Protein AF-A0A3C1DH46-F1 (afdb_monomer_lite)

Secondary structure (DSSP, 8-state):
------------------S-HHHHHHHHHHHHHHHHHHHHHHHHT--S-HHHHHHHHHHHHHHHHHHHHHHHHHHTT--HHHHHHHHHHHHHHHHHHHHHHHHHHHHHTT-HHHHHHHHHHHHHHHHHHHHHHHHHHHHHS--

Radius of gyration: 18.35 Å; chains: 1; bounding box: 59×20×53 Å

Sequence (143 aa):
MRASVGLVGAGVVALAISACGGVDQANAYTDSLNAIQMKINTVVSATSSPEAYETALSQNLPAIQTDLQQLQAAQGNLSGDSQTIAQKCTTDVQQIITGLQSLQTAVKAKNEAGVEAARTTTNTEIDSLKSCIDEWNANNGKG

Foldseek 3Di:
DDDDDDDDDDDPPPPPPDPPQALVLLVQLLVLLVLLLVLLCQLLVQPPDLVSNLVSLVVRLVVSVVSLVSNVVSLPPYDDPLNVLSVQLSVLSVQLSVLSVQLNVCSVVVPPVSNVVSSVSNVVSSVSNVVSSVVSCVVNNDD

pLDDT: mean 78.94, std 17.8, range [31.16, 94.81]

Structure (mmCIF, N/CA/C/O backbone):
data_AF-A0A3C1DH46-F1
#
_entry.id   AF-A0A3C1DH46-F1
#
loop_
_atom_site.group_PDB
_atom_site.id
_atom_site.type_symbol
_atom_site.label_atom_id
_atom_site.label_alt_id
_atom_site.label_comp_id
_atom_site.label_asym_id
_atom_site.label_entity_id
_atom_sit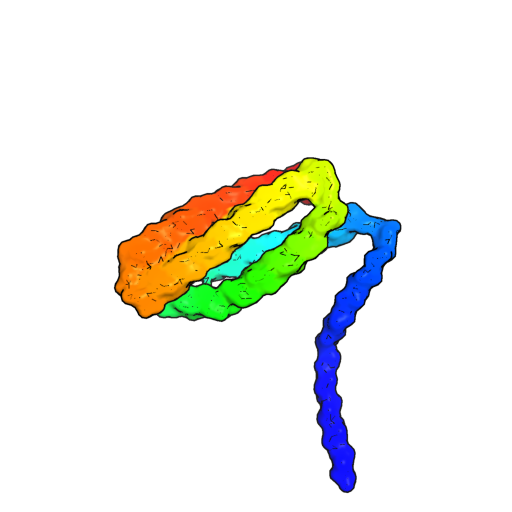e.label_seq_id
_atom_site.pdbx_PDB_ins_code
_atom_site.Cartn_x
_atom_site.Cartn_y
_atom_site.Cartn_z
_atom_site.occupancy
_atom_site.B_iso_or_equiv
_atom_site.auth_seq_id
_atom_site.auth_comp_id
_atom_site.auth_asym_id
_atom_site.auth_atom_id
_atom_site.pdbx_PDB_model_num
ATOM 1 N N . MET A 1 1 ? 39.532 -7.348 33.986 1.00 35.84 1 MET A N 1
ATOM 2 C CA . MET A 1 1 ? 39.213 -7.961 32.679 1.00 35.84 1 MET A CA 1
ATOM 3 C C . MET A 1 1 ? 37.897 -7.361 32.206 1.00 35.84 1 MET A C 1
ATOM 5 O O . MET A 1 1 ? 36.911 -7.490 32.916 1.00 35.84 1 MET A O 1
ATOM 9 N N . ARG A 1 2 ? 37.901 -6.594 31.109 1.00 35.53 2 ARG A N 1
ATOM 10 C CA . ARG A 1 2 ? 36.701 -5.973 30.522 1.00 35.53 2 ARG A CA 1
ATOM 11 C C . ARG A 1 2 ? 36.311 -6.808 29.303 1.00 35.53 2 ARG A C 1
ATOM 13 O O . ARG A 1 2 ? 37.129 -6.943 28.401 1.00 35.53 2 ARG A O 1
ATOM 20 N N . ALA A 1 3 ? 35.117 -7.394 29.320 1.00 38.44 3 ALA A N 1
ATOM 21 C CA . ALA A 1 3 ? 34.557 -8.118 28.186 1.00 38.44 3 ALA A CA 1
ATOM 22 C C . ALA A 1 3 ? 33.749 -7.135 27.333 1.00 38.44 3 ALA A C 1
ATOM 24 O O . ALA A 1 3 ? 32.728 -6.606 27.770 1.00 38.44 3 ALA A O 1
ATOM 25 N N . SER A 1 4 ? 34.259 -6.854 26.140 1.00 40.78 4 SER A N 1
ATOM 26 C CA . SER A 1 4 ? 33.589 -6.081 25.102 1.00 40.78 4 SER A CA 1
ATOM 27 C C . SER A 1 4 ? 32.471 -6.938 24.511 1.00 40.78 4 SER A C 1
ATOM 29 O O . SER A 1 4 ? 32.740 -7.977 23.911 1.00 40.78 4 SER A O 1
ATOM 31 N N . VAL A 1 5 ? 31.221 -6.516 24.687 1.00 45.91 5 VAL A N 1
ATOM 32 C CA . VAL A 1 5 ? 30.074 -7.095 23.983 1.00 45.91 5 VAL A CA 1
ATOM 33 C C . VAL A 1 5 ? 30.133 -6.601 22.542 1.00 45.91 5 VAL A C 1
ATOM 35 O O . VAL A 1 5 ? 29.939 -5.417 22.274 1.00 45.91 5 VAL A O 1
ATOM 38 N N . GLY A 1 6 ? 30.457 -7.511 21.625 1.00 39.69 6 GLY A N 1
ATOM 39 C CA . GLY A 1 6 ? 30.269 -7.306 20.198 1.00 39.69 6 GLY A CA 1
ATOM 40 C C . GLY A 1 6 ? 28.777 -7.232 19.903 1.00 39.69 6 GLY A C 1
ATOM 41 O O . GLY A 1 6 ? 28.046 -8.181 20.178 1.00 39.69 6 GLY A O 1
ATOM 42 N N . LEU A 1 7 ? 28.331 -6.100 19.366 1.00 42.12 7 LEU A N 1
ATOM 43 C CA . LEU A 1 7 ? 26.989 -5.957 18.825 1.00 42.12 7 LEU A CA 1
ATOM 44 C C . LEU A 1 7 ? 27.078 -6.027 17.304 1.00 42.12 7 LEU A C 1
ATOM 46 O O . LEU A 1 7 ? 27.698 -5.206 16.633 1.00 42.12 7 LEU A O 1
ATOM 50 N N . VAL A 1 8 ? 26.509 -7.135 16.852 1.00 45.69 8 VAL A N 1
ATOM 51 C CA . VAL A 1 8 ? 26.263 -7.623 15.506 1.00 45.69 8 VAL A CA 1
ATOM 52 C C . VAL A 1 8 ? 25.887 -6.490 14.554 1.00 45.69 8 VAL A C 1
ATOM 54 O O . VAL A 1 8 ? 24.981 -5.703 14.822 1.00 45.69 8 VAL A O 1
ATOM 57 N N . GLY A 1 9 ? 26.597 -6.439 13.430 1.00 39.44 9 GLY A N 1
ATOM 58 C CA . GLY A 1 9 ? 26.268 -5.570 12.317 1.00 39.44 9 GLY A CA 1
ATOM 59 C C . GLY A 1 9 ? 24.933 -5.947 11.680 1.00 39.44 9 GLY A C 1
ATOM 60 O O . GLY A 1 9 ? 24.660 -7.114 11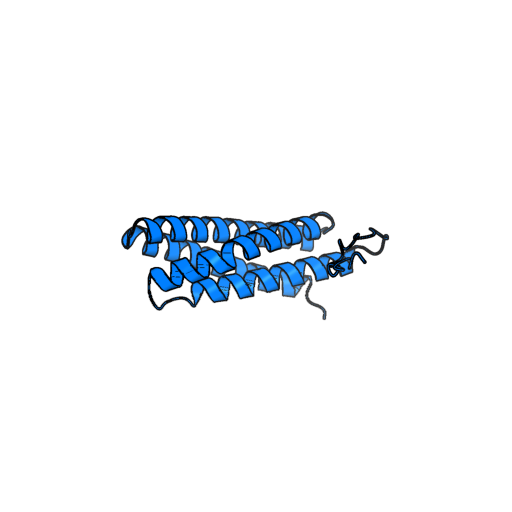.415 1.00 39.44 9 GLY A O 1
ATOM 61 N N . ALA A 1 10 ? 24.146 -4.929 11.364 1.00 40.94 10 ALA A N 1
ATOM 62 C CA . ALA A 1 10 ? 23.234 -4.948 10.235 1.00 40.94 10 ALA A CA 1
ATOM 63 C C . ALA A 1 10 ? 23.681 -3.787 9.348 1.00 40.94 10 ALA A C 1
ATOM 65 O O . ALA A 1 10 ? 23.632 -2.625 9.751 1.00 40.94 10 ALA A O 1
ATOM 66 N N . GLY A 1 11 ? 24.277 -4.143 8.213 1.00 31.16 11 GLY A N 1
ATOM 67 C CA . GLY A 1 11 ? 24.951 -3.220 7.318 1.00 31.16 11 GLY A CA 1
ATOM 68 C C . GLY A 1 11 ? 24.021 -2.117 6.836 1.00 31.16 11 GLY A C 1
ATOM 69 O O . GLY A 1 11 ? 22.927 -2.371 6.341 1.00 31.16 11 GLY A O 1
ATOM 70 N N . VAL A 1 12 ? 24.509 -0.885 6.925 1.00 43.59 12 VAL A N 1
ATOM 71 C CA . VAL A 1 12 ? 24.067 0.183 6.037 1.00 43.59 12 VAL A CA 1
ATOM 72 C C . VAL A 1 12 ? 24.505 -0.259 4.643 1.00 43.59 12 VAL A C 1
ATOM 74 O O . VAL A 1 12 ? 25.697 -0.233 4.334 1.00 43.59 12 VAL A O 1
ATOM 77 N N . VAL A 1 13 ? 23.577 -0.764 3.829 1.00 40.53 13 VAL A N 1
ATOM 78 C CA . VAL A 1 13 ? 23.869 -1.050 2.424 1.00 40.53 13 VAL A CA 1
ATOM 79 C C . VAL A 1 13 ? 24.101 0.298 1.753 1.00 40.53 13 VAL A C 1
ATOM 81 O O . VAL A 1 13 ? 23.170 1.041 1.456 1.00 40.53 13 VAL A O 1
ATOM 84 N N . ALA A 1 14 ? 25.375 0.634 1.569 1.00 38.47 14 ALA A N 1
ATOM 85 C CA . ALA A 1 14 ? 25.789 1.684 0.663 1.00 38.47 14 ALA A CA 1
ATOM 86 C C . ALA A 1 14 ? 25.387 1.245 -0.750 1.00 38.47 14 ALA A C 1
ATOM 88 O O . ALA A 1 14 ? 26.040 0.392 -1.350 1.00 38.47 14 ALA A O 1
ATOM 89 N N . LEU A 1 15 ? 24.291 1.796 -1.273 1.00 39.84 15 LEU A N 1
ATOM 90 C CA . LEU A 1 15 ? 23.944 1.666 -2.684 1.00 39.84 15 LEU A CA 1
ATOM 91 C C . LEU A 1 15 ? 24.944 2.506 -3.482 1.00 39.84 15 LEU A C 1
ATOM 93 O O . LEU A 1 15 ? 24.757 3.699 -3.711 1.00 39.84 15 LEU A O 1
ATOM 97 N N . ALA A 1 16 ? 26.056 1.871 -3.847 1.00 38.44 16 ALA A N 1
ATOM 98 C CA . ALA A 1 16 ? 26.962 2.366 -4.863 1.00 38.44 16 ALA A CA 1
ATOM 99 C C . ALA A 1 16 ? 26.176 2.468 -6.177 1.00 38.44 16 ALA A C 1
ATOM 101 O O . ALA A 1 16 ? 25.802 1.461 -6.775 1.00 38.44 16 ALA A O 1
ATOM 102 N N . ILE A 1 17 ? 25.898 3.699 -6.604 1.00 51.16 17 ILE A N 1
ATOM 103 C CA . ILE A 1 17 ? 25.252 4.006 -7.880 1.00 51.16 17 ILE A CA 1
ATOM 104 C C . ILE A 1 17 ? 26.307 3.806 -8.975 1.00 51.16 17 ILE A C 1
ATOM 106 O O . ILE A 1 17 ? 26.925 4.754 -9.455 1.00 51.16 17 ILE A O 1
ATOM 110 N N . SER A 1 18 ? 26.585 2.552 -9.328 1.00 41.00 18 SER A N 1
ATOM 111 C CA . SER A 1 18 ? 27.316 2.225 -10.548 1.00 41.00 18 SER A CA 1
ATOM 112 C C . SER A 1 18 ? 26.328 2.162 -11.706 1.00 41.00 18 SER A C 1
ATOM 114 O O . SER A 1 18 ? 25.333 1.445 -11.653 1.00 41.00 18 SER A O 1
ATOM 116 N N . ALA A 1 19 ? 26.617 2.951 -12.736 1.00 43.19 19 ALA A N 1
ATOM 117 C CA . ALA A 1 19 ? 25.859 3.131 -13.964 1.00 43.19 19 ALA A CA 1
ATOM 118 C C . ALA A 1 19 ? 25.593 1.815 -14.732 1.00 43.19 19 ALA A C 1
ATOM 120 O O . ALA A 1 19 ? 26.273 1.496 -15.702 1.00 43.19 19 ALA A O 1
ATOM 121 N N . CYS A 1 20 ? 24.575 1.076 -14.291 1.00 45.09 20 CYS A N 1
ATOM 122 C CA . CYS A 1 20 ? 23.881 -0.024 -14.974 1.00 45.09 20 CYS A CA 1
ATOM 123 C C . CYS A 1 20 ? 22.392 -0.015 -14.537 1.00 45.09 20 CYS A C 1
ATOM 125 O O . CYS A 1 20 ? 21.819 -1.029 -14.180 1.00 45.09 20 CYS A O 1
ATOM 127 N N . GLY A 1 21 ? 21.768 1.166 -14.434 1.00 50.78 21 GLY A N 1
ATOM 128 C CA . GLY A 1 21 ? 20.707 1.388 -13.433 1.00 50.78 21 GLY A CA 1
ATOM 129 C C . GLY A 1 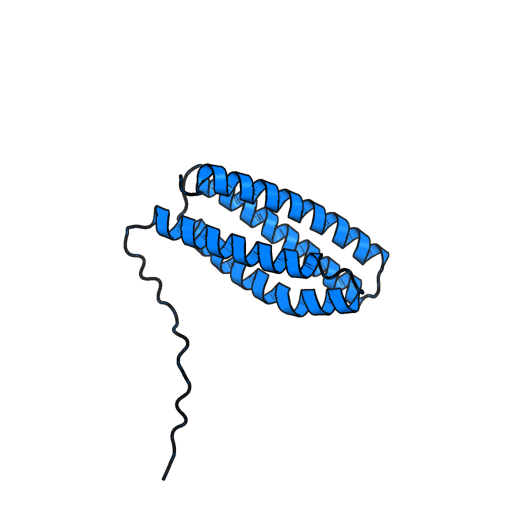21 ? 19.262 0.996 -13.773 1.00 50.78 21 GLY A C 1
ATOM 130 O O . GLY A 1 21 ? 18.451 0.926 -12.860 1.00 50.78 21 GLY A O 1
ATOM 131 N N . GLY A 1 22 ? 18.895 0.742 -15.034 1.00 55.56 22 GLY A N 1
ATOM 132 C CA . GLY A 1 22 ? 17.472 0.602 -15.403 1.00 55.56 22 GLY A CA 1
ATOM 133 C C . GLY A 1 22 ? 16.791 -0.659 -14.852 1.00 55.56 22 GLY A C 1
ATOM 134 O O . GLY A 1 22 ? 15.715 -0.589 -14.261 1.00 55.56 22 GLY A O 1
ATOM 135 N N . VAL A 1 23 ? 17.435 -1.818 -15.013 1.00 61.28 23 VAL A N 1
ATOM 136 C CA . VAL A 1 23 ? 16.861 -3.121 -14.629 1.00 61.28 23 VAL A CA 1
ATOM 137 C C . VAL A 1 23 ? 16.956 -3.350 -13.118 1.00 61.28 23 VAL A C 1
ATOM 139 O O . VAL A 1 23 ? 16.010 -3.853 -12.515 1.00 61.28 23 VAL A O 1
ATOM 142 N N . ASP A 1 24 ? 18.054 -2.929 -12.484 1.00 73.19 24 ASP A N 1
ATOM 143 C CA . ASP A 1 24 ? 18.225 -3.044 -11.031 1.00 73.19 24 ASP A CA 1
ATOM 144 C C . ASP A 1 24 ? 17.249 -2.143 -10.259 1.00 73.19 24 ASP A C 1
ATOM 146 O O . ASP A 1 24 ? 16.742 -2.550 -9.213 1.00 73.19 24 ASP A O 1
ATOM 150 N N . GLN A 1 25 ? 16.908 -0.956 -10.785 1.00 76.81 25 GLN A N 1
ATOM 151 C CA . GLN A 1 25 ? 15.868 -0.121 -10.176 1.00 76.81 25 GLN A CA 1
ATOM 152 C C . GLN A 1 25 ? 14.457 -0.670 -10.380 1.00 76.81 25 GLN A C 1
ATOM 154 O O . GLN A 1 25 ? 13.679 -0.649 -9.431 1.00 76.81 25 GLN A O 1
ATOM 159 N N . ALA A 1 26 ? 14.117 -1.182 -11.567 1.00 82.50 26 ALA A N 1
ATOM 160 C CA . ALA A 1 26 ? 12.807 -1.799 -11.788 1.00 82.50 26 ALA A CA 1
ATOM 161 C C . ALA A 1 26 ? 12.601 -3.030 -10.884 1.00 82.50 26 ALA A C 1
ATOM 163 O O . ALA A 1 26 ? 11.518 -3.216 -10.327 1.00 82.50 26 ALA A O 1
ATOM 164 N N . ASN A 1 27 ? 13.653 -3.826 -10.660 1.00 84.31 27 ASN A N 1
ATOM 165 C CA . ASN A 1 27 ? 13.619 -4.934 -9.703 1.00 84.31 27 ASN A CA 1
ATOM 166 C C . ASN A 1 27 ? 13.427 -4.429 -8.265 1.00 84.31 27 ASN A C 1
ATOM 168 O O . ASN A 1 27 ? 12.519 -4.893 -7.585 1.00 84.31 27 ASN A O 1
ATOM 172 N N . ALA A 1 28 ? 14.202 -3.429 -7.828 1.00 85.81 28 ALA A N 1
ATOM 173 C CA . ALA A 1 28 ? 14.050 -2.845 -6.493 1.00 85.81 28 ALA A CA 1
ATOM 174 C C . ALA A 1 28 ? 12.645 -2.256 -6.269 1.00 85.81 28 ALA A C 1
ATOM 176 O O . ALA A 1 28 ? 12.052 -2.444 -5.209 1.00 85.81 28 ALA A O 1
ATOM 177 N N . TYR A 1 29 ? 12.088 -1.589 -7.285 1.00 88.56 29 TYR A N 1
ATOM 178 C CA . TYR A 1 29 ? 10.724 -1.067 -7.252 1.00 88.56 29 TYR A CA 1
ATOM 179 C C . TYR A 1 29 ? 9.697 -2.200 -7.112 1.00 88.56 29 TYR A C 1
ATOM 181 O O . TYR A 1 29 ? 8.805 -2.125 -6.268 1.00 88.56 29 TYR A O 1
ATOM 189 N N . THR A 1 30 ? 9.857 -3.276 -7.889 1.00 89.56 30 THR A N 1
ATOM 190 C CA . THR A 1 30 ? 8.996 -4.469 -7.834 1.00 89.56 30 THR A CA 1
ATOM 191 C C . THR A 1 30 ? 9.048 -5.143 -6.461 1.00 89.56 30 THR A C 1
ATOM 193 O O . THR A 1 30 ? 8.007 -5.494 -5.907 1.00 89.56 30 THR A O 1
ATOM 196 N N . ASP A 1 31 ? 10.238 -5.283 -5.877 1.00 88.38 31 ASP A N 1
ATOM 197 C CA . ASP A 1 31 ? 10.425 -5.898 -4.561 1.00 88.38 31 ASP A CA 1
ATOM 198 C C . ASP A 1 31 ? 9.735 -5.087 -3.457 1.00 88.38 31 ASP A C 1
ATOM 200 O O . ASP A 1 31 ? 8.994 -5.650 -2.644 1.00 88.38 31 ASP A O 1
ATOM 204 N N . SER A 1 32 ? 9.910 -3.760 -3.452 1.00 88.25 32 SER A N 1
ATOM 205 C CA . SER A 1 32 ? 9.217 -2.881 -2.504 1.00 88.25 32 SER A CA 1
ATOM 206 C C . SER A 1 32 ? 7.697 -2.922 -2.697 1.00 88.25 32 SER A C 1
ATOM 208 O O . SER A 1 32 ? 6.959 -2.984 -1.714 1.00 88.25 32 SER A O 1
ATOM 210 N N . LEU A 1 33 ? 7.215 -2.943 -3.943 1.00 89.00 33 LEU A N 1
ATOM 211 C CA . LEU A 1 33 ? 5.785 -2.993 -4.261 1.00 89.00 33 LEU A CA 1
ATOM 212 C C . LEU A 1 33 ? 5.141 -4.300 -3.771 1.00 89.00 33 LEU A C 1
ATOM 214 O O . LEU A 1 33 ? 4.088 -4.274 -3.131 1.00 89.00 33 LEU A O 1
ATOM 218 N N . ASN A 1 34 ? 5.815 -5.434 -3.977 1.00 89.31 34 ASN A N 1
ATOM 219 C CA . ASN A 1 34 ? 5.383 -6.739 -3.478 1.00 89.31 34 ASN A CA 1
ATOM 220 C C . ASN A 1 34 ? 5.375 -6.796 -1.943 1.00 89.31 34 ASN A C 1
ATOM 222 O O . ASN A 1 34 ? 4.430 -7.318 -1.343 1.00 89.31 34 ASN A O 1
ATOM 226 N N . ALA A 1 35 ? 6.400 -6.238 -1.289 1.00 90.00 35 ALA A N 1
ATOM 227 C CA . ALA A 1 35 ? 6.464 -6.164 0.169 1.00 90.00 35 ALA A CA 1
ATOM 228 C C . ALA A 1 35 ? 5.298 -5.345 0.751 1.00 90.00 35 ALA A C 1
ATOM 230 O O . ALA A 1 35 ? 4.634 -5.798 1.692 1.00 90.00 35 ALA A O 1
ATOM 231 N N . ILE A 1 36 ? 4.997 -4.194 0.140 1.00 90.06 36 ILE A N 1
ATOM 232 C CA . ILE A 1 36 ? 3.849 -3.350 0.491 1.00 90.06 36 ILE A CA 1
ATOM 233 C C . ILE A 1 36 ? 2.548 -4.127 0.318 1.00 90.06 36 ILE A C 1
ATOM 235 O O . ILE A 1 36 ? 1.731 -4.164 1.241 1.00 90.06 36 ILE A O 1
ATOM 239 N N . GLN A 1 37 ? 2.360 -4.795 -0.821 1.00 90.50 37 GLN A N 1
ATOM 240 C CA . GLN A 1 37 ? 1.125 -5.522 -1.089 1.00 90.50 37 GLN A CA 1
ATOM 241 C C . GLN A 1 37 ? 0.891 -6.672 -0.099 1.00 90.50 37 GLN A C 1
ATOM 243 O O . GLN A 1 37 ? -0.225 -6.828 0.399 1.00 90.50 37 GLN A O 1
ATOM 248 N N . MET A 1 38 ? 1.923 -7.443 0.258 1.00 89.88 38 MET A N 1
ATOM 249 C CA . MET A 1 38 ? 1.794 -8.498 1.274 1.00 89.88 38 MET A CA 1
ATOM 250 C C . MET A 1 38 ? 1.366 -7.942 2.641 1.00 89.88 38 MET A C 1
ATOM 252 O O . MET A 1 38 ? 0.503 -8.517 3.312 1.00 89.88 38 MET A O 1
ATOM 256 N N . LYS A 1 39 ? 1.935 -6.804 3.051 1.00 89.06 39 LYS A N 1
ATOM 257 C CA . LYS A 1 39 ? 1.601 -6.147 4.325 1.00 89.06 39 LYS A CA 1
ATOM 258 C C . LYS A 1 39 ? 0.185 -5.577 4.311 1.00 89.06 39 LYS A C 1
ATOM 260 O O . LYS A 1 39 ? -0.559 -5.775 5.267 1.00 89.06 39 LYS A O 1
ATOM 265 N N . ILE A 1 40 ? -0.226 -4.945 3.212 1.00 87.38 40 ILE A N 1
ATOM 266 C CA . ILE A 1 40 ? -1.604 -4.475 3.012 1.00 87.38 40 ILE A CA 1
ATOM 267 C C . ILE A 1 40 ? -2.585 -5.649 3.093 1.00 87.38 40 ILE A C 1
ATOM 269 O O . ILE A 1 40 ? -3.554 -5.577 3.844 1.00 87.38 40 ILE A O 1
ATOM 273 N N . ASN A 1 41 ? -2.308 -6.762 2.408 1.00 86.31 41 ASN A N 1
ATOM 274 C CA . ASN A 1 41 ? -3.147 -7.962 2.469 1.00 86.31 41 ASN A CA 1
ATOM 275 C C . ASN A 1 41 ? -3.249 -8.521 3.898 1.00 86.31 41 ASN A C 1
ATOM 277 O O . ASN A 1 41 ? -4.318 -8.968 4.313 1.00 86.31 41 ASN A O 1
ATOM 281 N N . THR A 1 42 ? -2.170 -8.447 4.680 1.00 84.88 42 THR A N 1
ATOM 282 C CA . THR A 1 42 ? -2.177 -8.831 6.103 1.00 84.88 42 THR A CA 1
ATOM 283 C C . THR A 1 42 ? -3.107 -7.932 6.923 1.00 84.88 42 THR A C 1
ATOM 285 O O . THR A 1 42 ? -3.859 -8.424 7.759 1.00 84.88 42 THR A O 1
ATOM 288 N N . VAL A 1 43 ? -3.113 -6.621 6.665 1.00 82.94 43 VAL A N 1
ATOM 289 C CA . VAL A 1 43 ? -4.009 -5.687 7.366 1.00 82.94 43 VAL A CA 1
ATOM 290 C C . VAL A 1 43 ? -5.470 -5.881 6.961 1.00 82.94 43 VAL A C 1
ATOM 292 O O . VAL A 1 43 ? -6.352 -5.847 7.810 1.00 82.94 43 VAL A O 1
ATOM 295 N N . VAL A 1 44 ? -5.737 -6.116 5.679 1.00 78.56 44 VAL A N 1
ATOM 296 C CA . VAL A 1 44 ? -7.103 -6.237 5.139 1.00 78.56 44 VAL A CA 1
ATOM 297 C C . VAL A 1 44 ? -7.734 -7.585 5.485 1.00 78.56 44 VAL A C 1
ATOM 299 O O . VAL A 1 44 ? -8.942 -7.674 5.680 1.00 78.56 44 VAL A O 1
ATOM 302 N N . SER A 1 45 ? -6.921 -8.639 5.604 1.00 79.62 45 SER A N 1
ATOM 303 C CA . SER A 1 45 ? -7.375 -9.959 6.060 1.00 79.62 45 SER A CA 1
ATOM 304 C C . SER A 1 45 ? -7.653 -10.024 7.564 1.00 79.62 45 SER A C 1
ATOM 306 O O . SER A 1 45 ? -8.270 -10.985 8.025 1.00 79.62 45 SER A O 1
ATOM 308 N N . ALA A 1 46 ? -7.261 -9.008 8.339 1.00 72.62 46 ALA A N 1
ATOM 309 C CA . ALA A 1 46 ? -7.568 -8.919 9.760 1.00 72.62 46 ALA A CA 1
ATOM 310 C C . ALA A 1 46 ? -9.046 -8.548 9.978 1.00 72.62 46 ALA A C 1
ATOM 312 O O . ALA A 1 46 ? -9.370 -7.436 10.362 1.00 72.62 46 ALA A O 1
ATOM 313 N N . THR A 1 47 ? -9.973 -9.478 9.739 1.00 61.72 47 THR A N 1
ATOM 314 C CA . THR A 1 47 ? -11.425 -9.211 9.781 1.00 61.72 47 THR A CA 1
ATOM 315 C C . THR A 1 47 ? -12.096 -9.571 11.109 1.00 61.72 47 THR A C 1
ATOM 317 O O . THR A 1 47 ? -13.312 -9.446 11.232 1.00 61.72 47 THR A O 1
ATOM 320 N N . SER A 1 48 ? -11.342 -10.054 12.099 1.00 58.22 48 SER A N 1
ATOM 321 C CA . SER A 1 48 ? -11.915 -10.758 13.256 1.00 58.22 48 SER A CA 1
ATOM 322 C C . SER A 1 48 ? -12.466 -9.843 14.360 1.00 58.22 48 SER A C 1
ATOM 324 O O . SER A 1 48 ? -13.375 -10.254 15.075 1.00 58.22 48 SER A O 1
ATOM 326 N N . SER A 1 49 ? -11.938 -8.622 14.518 1.00 71.25 49 SER A N 1
ATOM 327 C CA . SER A 1 49 ? -12.421 -7.610 15.476 1.00 71.25 49 SER A CA 1
ATOM 328 C C . SER A 1 49 ? -11.726 -6.252 15.256 1.00 71.25 49 SER A C 1
ATOM 330 O O . SER A 1 49 ? -10.658 -6.209 14.639 1.00 71.25 49 SER A O 1
ATOM 332 N N . PRO A 1 50 ? -12.261 -5.132 15.787 1.00 70.19 50 PRO A N 1
ATOM 333 C CA . PRO A 1 50 ? -11.549 -3.849 15.811 1.00 70.19 50 PRO A CA 1
ATOM 334 C C . PRO A 1 50 ? -10.156 -3.946 16.457 1.00 70.19 50 PRO A C 1
ATOM 336 O O . PRO A 1 50 ? -9.210 -3.331 15.980 1.00 70.19 50 PRO A O 1
ATOM 339 N N . GLU A 1 51 ? -9.997 -4.777 17.489 1.00 73.62 51 GLU A N 1
ATOM 340 C CA . GLU A 1 51 ? -8.712 -5.019 18.168 1.00 73.62 51 GLU A CA 1
ATOM 341 C C . GLU A 1 51 ? -7.716 -5.778 17.275 1.00 73.62 51 GLU A C 1
ATOM 343 O O . GLU A 1 51 ? -6.512 -5.500 17.293 1.00 73.62 51 GLU A O 1
ATOM 348 N N . ALA A 1 52 ? -8.209 -6.705 16.445 1.00 79.25 52 ALA A N 1
ATOM 349 C CA . ALA A 1 52 ? -7.397 -7.376 15.433 1.00 79.25 52 ALA A CA 1
ATOM 350 C C . ALA A 1 52 ? -6.926 -6.384 14.357 1.00 79.25 52 ALA A C 1
ATOM 352 O O . ALA A 1 52 ? -5.749 -6.399 13.994 1.00 79.25 52 ALA A O 1
ATOM 353 N N . TYR A 1 53 ? -7.803 -5.473 13.916 1.00 78.25 53 TYR A N 1
ATOM 354 C CA . TYR A 1 53 ? -7.434 -4.381 13.010 1.00 78.25 53 TYR A CA 1
ATOM 355 C C . TYR A 1 53 ? -6.394 -3.449 13.633 1.00 78.25 53 TYR A C 1
ATOM 357 O O . TYR A 1 53 ? -5.401 -3.134 12.984 1.00 78.25 53 TYR A O 1
ATOM 365 N N . GLU A 1 54 ? -6.576 -3.024 14.885 1.00 82.31 54 GLU A N 1
ATOM 366 C CA . GLU A 1 54 ? -5.614 -2.154 15.571 1.00 82.31 54 GLU A CA 1
ATOM 367 C C . GLU A 1 54 ? -4.235 -2.808 15.681 1.00 82.31 54 GLU A C 1
ATOM 369 O O . GLU A 1 54 ? -3.215 -2.158 15.429 1.00 82.31 54 GLU A O 1
ATOM 374 N N . THR A 1 55 ? -4.205 -4.099 16.013 1.00 85.62 55 THR A N 1
ATOM 375 C CA . THR A 1 55 ? -2.970 -4.880 16.108 1.00 85.62 55 THR A CA 1
ATOM 376 C C . THR A 1 55 ? -2.291 -4.988 14.746 1.00 85.62 55 THR A C 1
ATOM 378 O O . THR A 1 55 ? -1.106 -4.673 14.624 1.00 85.62 55 THR A O 1
ATOM 381 N N . ALA A 1 56 ? -3.041 -5.363 13.705 1.00 85.81 56 ALA A N 1
ATOM 382 C CA . ALA A 1 56 ? -2.512 -5.494 12.353 1.00 85.81 56 ALA A CA 1
ATOM 383 C C . ALA A 1 56 ? -1.996 -4.152 11.811 1.00 85.81 56 ALA A C 1
ATOM 385 O O . ALA A 1 56 ? -0.891 -4.096 11.269 1.00 85.81 56 ALA A O 1
ATOM 386 N N . LEU A 1 57 ? -2.743 -3.063 12.015 1.00 86.00 57 LEU A N 1
ATOM 387 C CA . LEU A 1 57 ? -2.341 -1.706 11.643 1.00 86.00 57 LEU A CA 1
ATOM 388 C C . LEU A 1 57 ? -1.070 -1.282 12.376 1.00 86.00 57 LEU A C 1
ATOM 390 O O . LEU A 1 57 ? -0.129 -0.810 11.748 1.00 86.00 57 LEU A O 1
ATOM 394 N N . SER A 1 58 ? -1.007 -1.480 13.691 1.00 86.75 58 SER A N 1
ATOM 395 C CA . SER A 1 58 ? 0.144 -1.049 14.491 1.00 86.75 58 SER A CA 1
ATOM 396 C C . SER A 1 58 ? 1.421 -1.822 14.149 1.00 86.75 58 SER A C 1
ATOM 398 O O . SER A 1 58 ? 2.507 -1.251 14.210 1.00 86.75 58 SER A O 1
ATOM 400 N N . GLN A 1 59 ? 1.304 -3.092 13.749 1.00 87.88 59 GLN A N 1
ATOM 401 C CA . GLN A 1 59 ? 2.440 -3.912 13.319 1.00 87.88 59 GLN A CA 1
ATOM 402 C C . GLN A 1 59 ? 2.900 -3.593 11.890 1.00 87.88 59 GLN A C 1
ATOM 404 O O . GLN A 1 59 ? 4.100 -3.536 11.631 1.00 87.88 59 GLN A O 1
ATOM 409 N N . ASN A 1 60 ? 1.964 -3.389 10.958 1.00 88.88 60 ASN A N 1
ATOM 410 C CA . ASN A 1 60 ? 2.288 -3.321 9.532 1.00 88.88 60 ASN A CA 1
ATOM 411 C C . ASN A 1 60 ? 2.431 -1.891 9.002 1.00 88.88 60 ASN A C 1
ATOM 413 O O . ASN A 1 60 ? 3.234 -1.673 8.100 1.00 88.88 60 ASN A O 1
ATOM 417 N N . LEU A 1 61 ? 1.711 -0.904 9.546 1.00 88.94 61 LEU A N 1
ATOM 418 C CA . LEU A 1 61 ? 1.715 0.465 9.017 1.00 88.94 61 LEU A CA 1
ATOM 419 C C . LEU A 1 61 ? 3.113 1.121 9.020 1.00 88.94 61 LEU A C 1
ATOM 421 O O . LEU A 1 61 ? 3.480 1.681 7.987 1.00 88.94 61 LEU A O 1
ATOM 425 N N . PRO A 1 62 ? 3.942 1.013 10.082 1.00 91.38 62 PRO A N 1
ATOM 426 C CA . PRO A 1 62 ? 5.306 1.556 10.053 1.00 91.38 62 PRO A CA 1
ATOM 427 C C . PRO A 1 62 ? 6.195 0.883 8.995 1.00 91.38 62 PRO A C 1
ATOM 429 O O . PRO A 1 62 ? 7.016 1.534 8.345 1.00 91.38 62 PRO A O 1
ATOM 432 N N . ALA A 1 63 ? 6.013 -0.426 8.797 1.00 89.31 63 ALA A N 1
ATOM 433 C CA . ALA A 1 63 ? 6.744 -1.185 7.791 1.00 89.31 63 ALA A CA 1
ATOM 434 C C . ALA A 1 63 ? 6.303 -0.806 6.368 1.00 89.31 63 ALA A C 1
ATOM 436 O O . ALA A 1 63 ? 7.155 -0.625 5.508 1.00 89.31 63 ALA A O 1
ATOM 437 N N . ILE A 1 64 ? 4.999 -0.611 6.134 1.00 89.31 64 ILE A N 1
ATOM 438 C CA . ILE A 1 64 ? 4.461 -0.116 4.855 1.00 89.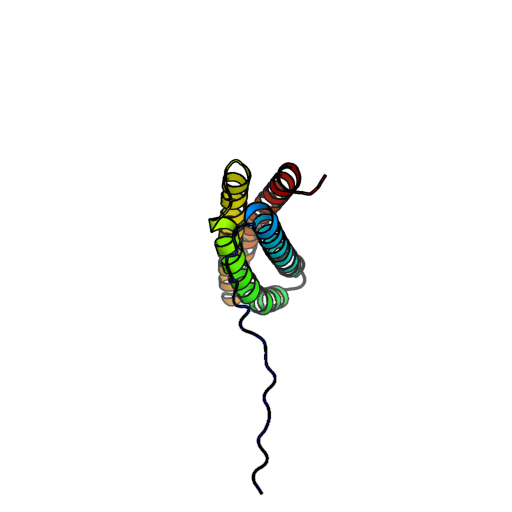31 64 ILE A CA 1
ATOM 439 C C . ILE A 1 64 ? 5.014 1.283 4.546 1.00 89.31 64 ILE A C 1
ATOM 441 O O . ILE A 1 64 ? 5.387 1.559 3.411 1.00 89.31 64 ILE A O 1
ATOM 445 N N . GLN A 1 65 ? 5.115 2.164 5.546 1.00 91.38 65 GLN A N 1
ATOM 446 C CA . GLN A 1 65 ? 5.696 3.499 5.364 1.00 91.38 65 GLN A CA 1
ATOM 447 C C . GLN A 1 65 ? 7.184 3.447 5.000 1.00 91.38 65 GLN A C 1
ATOM 449 O O . GLN A 1 65 ? 7.632 4.214 4.150 1.00 91.38 65 GLN A O 1
ATOM 454 N N . THR A 1 66 ? 7.942 2.539 5.619 1.00 90.62 66 THR A N 1
ATOM 455 C CA . THR A 1 66 ? 9.360 2.334 5.290 1.00 90.62 66 THR A CA 1
ATOM 456 C C . THR A 1 66 ? 9.518 1.796 3.870 1.00 90.62 66 THR A C 1
ATOM 458 O O . THR A 1 66 ? 10.326 2.317 3.104 1.00 90.62 66 THR A O 1
ATOM 461 N N . ASP A 1 67 ? 8.716 0.804 3.483 1.00 89.50 67 ASP A N 1
ATOM 462 C CA . ASP A 1 67 ? 8.747 0.278 2.119 1.00 89.50 67 ASP A CA 1
ATOM 463 C C . ASP A 1 67 ? 8.321 1.337 1.093 1.00 89.50 67 ASP A C 1
ATOM 465 O O . ASP A 1 67 ? 8.888 1.383 0.008 1.00 89.50 67 ASP A O 1
ATOM 469 N N . LEU A 1 68 ? 7.365 2.220 1.419 1.00 91.06 68 LEU A N 1
ATOM 470 C CA . LEU A 1 68 ? 6.984 3.328 0.536 1.00 91.06 68 LEU A CA 1
ATOM 471 C C . LEU A 1 68 ? 8.172 4.264 0.281 1.00 91.06 68 LEU A C 1
ATOM 473 O O . LEU A 1 68 ? 8.382 4.687 -0.853 1.00 91.06 68 LEU A O 1
ATOM 477 N N . GLN A 1 69 ? 8.970 4.575 1.305 1.00 91.06 69 GLN A N 1
ATOM 478 C CA . GLN A 1 69 ? 10.175 5.390 1.121 1.00 91.06 69 GLN A CA 1
ATOM 479 C C . GLN A 1 69 ? 11.182 4.705 0.188 1.00 91.06 69 GLN A C 1
ATOM 481 O O . GLN A 1 69 ? 11.786 5.362 -0.660 1.00 91.06 69 GLN A O 1
ATOM 486 N N . GLN A 1 70 ? 11.340 3.384 0.307 1.00 87.38 70 GLN A N 1
ATOM 487 C CA . GLN A 1 70 ? 12.195 2.598 -0.588 1.00 87.38 70 GLN A CA 1
ATOM 488 C C . GLN A 1 70 ? 11.647 2.575 -2.019 1.00 87.38 70 GLN A C 1
ATOM 490 O O . GLN A 1 70 ? 12.398 2.779 -2.970 1.00 87.38 70 GLN A O 1
ATOM 495 N N . LEU A 1 71 ? 10.333 2.411 -2.164 1.00 88.06 71 LEU A N 1
ATOM 496 C CA . LEU A 1 71 ? 9.628 2.421 -3.439 1.00 88.06 71 LEU A CA 1
ATOM 497 C C . LEU A 1 71 ? 9.793 3.768 -4.163 1.00 88.06 71 LEU A C 1
ATOM 499 O O . LEU A 1 71 ? 10.119 3.802 -5.348 1.00 88.06 71 LEU A O 1
ATOM 503 N N . GLN A 1 72 ? 9.670 4.883 -3.438 1.00 90.00 72 GLN A N 1
ATOM 504 C CA . GLN A 1 72 ? 9.925 6.233 -3.957 1.00 90.00 72 GLN A CA 1
ATOM 505 C C . GLN A 1 72 ? 11.391 6.442 -4.358 1.00 90.00 72 GLN A C 1
ATOM 507 O O . GLN A 1 72 ? 11.671 7.062 -5.384 1.00 90.00 72 GLN A O 1
ATOM 512 N N . ALA A 1 73 ? 12.337 5.910 -3.580 1.00 87.38 73 ALA A N 1
ATOM 513 C CA . ALA A 1 73 ? 13.754 5.975 -3.924 1.00 87.38 73 ALA A CA 1
ATOM 514 C C . ALA A 1 73 ? 14.065 5.177 -5.204 1.00 87.38 73 ALA A C 1
ATOM 516 O O . ALA A 1 73 ? 14.794 5.665 -6.067 1.00 87.38 73 ALA A O 1
ATOM 517 N N . ALA A 1 74 ? 13.475 3.988 -5.362 1.00 85.00 74 ALA A N 1
ATOM 518 C CA . ALA A 1 74 ? 13.622 3.162 -6.560 1.00 85.00 74 ALA A CA 1
ATOM 519 C C . ALA A 1 74 ? 12.957 3.794 -7.797 1.00 85.00 74 ALA A C 1
ATOM 521 O O . ALA A 1 74 ? 13.489 3.692 -8.903 1.00 85.00 74 ALA A O 1
ATOM 522 N N . GLN A 1 75 ? 11.840 4.506 -7.611 1.00 84.94 75 GLN A N 1
ATOM 523 C CA . GLN A 1 75 ? 11.151 5.243 -8.672 1.00 84.94 75 GLN A CA 1
ATOM 524 C C . GLN A 1 75 ? 12.005 6.361 -9.286 1.00 84.94 75 GLN A C 1
ATOM 526 O O . GLN A 1 75 ? 11.882 6.622 -10.483 1.00 84.94 75 GLN A O 1
ATOM 531 N N . GLY A 1 76 ? 12.853 7.026 -8.493 1.00 78.50 76 GLY A N 1
ATOM 532 C CA . GLY A 1 76 ? 13.571 8.242 -8.894 1.00 78.50 76 GLY A CA 1
ATOM 533 C C . GLY A 1 76 ? 14.454 8.114 -10.143 1.00 78.50 76 GLY A C 1
ATOM 534 O O . GLY A 1 76 ? 14.729 9.126 -10.783 1.00 78.50 76 GLY A O 1
ATOM 535 N N . ASN A 1 77 ? 14.844 6.892 -10.524 1.00 73.94 77 ASN A N 1
ATOM 536 C CA . ASN A 1 77 ? 15.666 6.631 -11.712 1.00 73.94 77 ASN A CA 1
ATOM 537 C C . ASN A 1 77 ? 14.918 5.885 -12.836 1.00 73.94 77 ASN A C 1
ATOM 539 O O . ASN A 1 77 ? 15.539 5.511 -13.833 1.00 73.94 77 ASN A O 1
ATOM 543 N N . LEU A 1 78 ? 13.610 5.641 -12.695 1.00 83.19 78 LEU A N 1
ATOM 544 C CA . LEU A 1 78 ? 12.789 5.080 -13.772 1.00 83.19 78 LEU A CA 1
ATOM 545 C C . LEU A 1 78 ? 12.546 6.131 -14.865 1.00 83.19 78 LEU A C 1
ATOM 547 O O . LEU A 1 78 ? 12.563 7.335 -14.608 1.00 83.19 78 LEU A O 1
ATOM 551 N N . SER A 1 79 ? 12.282 5.678 -16.091 1.00 83.56 79 SER A N 1
ATOM 552 C CA . SER A 1 79 ? 11.975 6.553 -17.231 1.00 83.56 79 SER A CA 1
ATOM 553 C C . SER A 1 79 ? 10.874 5.956 -18.111 1.00 83.56 79 SER A C 1
ATOM 555 O O . SER A 1 79 ? 10.596 4.761 -18.018 1.00 83.56 79 SER A O 1
ATOM 557 N N . GLY A 1 80 ? 10.245 6.786 -18.948 1.00 87.00 80 GLY A N 1
ATOM 558 C CA . GLY A 1 80 ? 9.181 6.357 -19.862 1.00 87.00 80 GLY A CA 1
ATOM 559 C C . GLY A 1 80 ? 7.945 5.823 -19.134 1.00 87.00 80 GLY A C 1
ATOM 560 O O . GLY A 1 80 ? 7.625 6.272 -18.032 1.00 87.00 80 GLY A O 1
ATOM 561 N N . ASP A 1 81 ? 7.277 4.843 -19.740 1.00 86.69 81 ASP A N 1
ATOM 562 C CA . ASP A 1 81 ? 6.033 4.261 -19.221 1.00 86.69 81 ASP A CA 1
ATOM 563 C C . ASP A 1 81 ? 6.215 3.657 -17.822 1.00 86.69 81 ASP A C 1
ATOM 565 O O . ASP A 1 81 ? 5.359 3.827 -16.955 1.00 86.69 81 ASP A O 1
ATOM 569 N N . SER A 1 82 ? 7.376 3.053 -17.543 1.00 86.75 82 SER A N 1
ATOM 570 C CA . SER A 1 82 ? 7.726 2.554 -16.210 1.00 86.75 82 SER A CA 1
ATOM 571 C C . SER A 1 82 ? 7.643 3.651 -15.150 1.00 86.75 82 SER A C 1
ATOM 573 O O . SER A 1 82 ? 7.124 3.419 -14.063 1.00 86.75 82 SER A O 1
ATOM 575 N N . GLN A 1 83 ? 8.112 4.866 -15.446 1.00 89.06 83 GLN A N 1
ATOM 576 C CA . GLN A 1 83 ? 8.032 5.976 -14.496 1.00 89.06 83 GLN A CA 1
ATOM 577 C C . GLN A 1 83 ? 6.580 6.399 -14.250 1.00 89.06 83 GLN A C 1
ATOM 579 O O . GLN A 1 83 ? 6.202 6.625 -13.102 1.00 89.06 83 GLN A O 1
ATOM 584 N N . THR A 1 84 ? 5.764 6.481 -15.302 1.00 91.81 84 THR A N 1
ATOM 585 C CA . THR A 1 84 ? 4.349 6.862 -15.198 1.00 91.81 84 THR A CA 1
ATOM 586 C C . THR A 1 84 ? 3.543 5.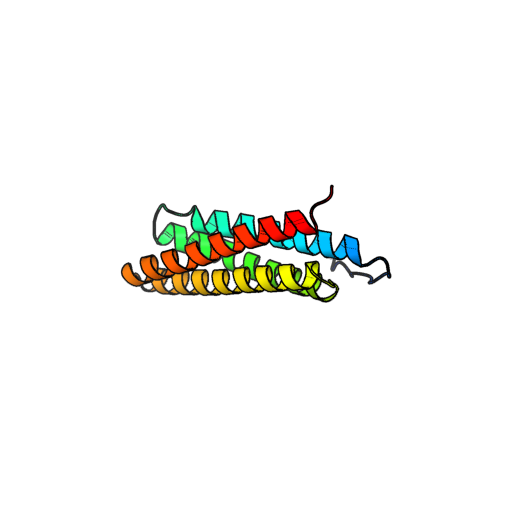834 -14.406 1.00 91.81 84 THR A C 1
ATOM 588 O O . THR A 1 84 ? 2.819 6.205 -13.480 1.00 91.81 84 THR A O 1
ATOM 591 N N . ILE A 1 85 ? 3.718 4.543 -14.699 1.00 91.75 85 ILE A N 1
ATOM 592 C CA . ILE A 1 85 ? 3.049 3.456 -13.972 1.00 91.75 85 ILE A CA 1
ATOM 593 C C . ILE A 1 85 ? 3.527 3.425 -12.519 1.00 91.75 85 ILE A C 1
ATOM 595 O O . ILE A 1 85 ? 2.719 3.344 -11.595 1.00 91.75 85 ILE A O 1
ATOM 599 N N . ALA A 1 86 ? 4.836 3.571 -12.287 1.00 90.75 86 ALA A N 1
ATOM 600 C CA . ALA A 1 86 ? 5.374 3.647 -10.936 1.00 90.75 86 ALA A CA 1
ATOM 601 C C . ALA A 1 86 ? 4.791 4.830 -10.152 1.00 90.75 86 ALA A C 1
ATOM 603 O O . ALA A 1 86 ? 4.457 4.684 -8.979 1.00 90.75 86 ALA A O 1
ATOM 604 N N . GLN A 1 87 ? 4.650 6.007 -10.767 1.00 92.25 87 GLN A N 1
ATOM 605 C CA . GLN A 1 87 ? 4.024 7.169 -10.124 1.00 92.25 87 GLN A CA 1
ATOM 606 C C . GLN A 1 87 ? 2.594 6.862 -9.704 1.00 92.25 87 GLN A C 1
ATOM 608 O O . GLN A 1 87 ? 2.258 7.077 -8.540 1.00 92.25 87 GLN A O 1
ATOM 613 N N . LYS A 1 88 ? 1.803 6.264 -10.599 1.00 92.88 88 LYS A N 1
ATOM 614 C CA . LYS A 1 88 ? 0.445 5.820 -10.283 1.00 92.88 88 LYS A CA 1
ATOM 615 C C . LYS A 1 88 ? 0.431 4.851 -9.096 1.00 92.88 88 LYS A C 1
ATOM 617 O O . LYS A 1 88 ? -0.250 5.112 -8.112 1.00 92.88 88 LYS A O 1
ATOM 622 N N . CYS A 1 89 ? 1.233 3.789 -9.134 1.00 91.88 89 CYS A N 1
ATOM 623 C CA . CYS A 1 89 ? 1.257 2.778 -8.071 1.00 91.88 89 CYS A CA 1
ATOM 624 C C . CYS A 1 89 ? 1.722 3.377 -6.736 1.00 91.88 89 CYS A C 1
ATOM 626 O O . CYS A 1 89 ? 1.201 3.033 -5.679 1.00 91.88 89 CYS A O 1
ATOM 628 N N . THR A 1 90 ? 2.683 4.303 -6.772 1.00 93.31 90 THR A N 1
ATOM 629 C CA . THR A 1 90 ? 3.145 5.032 -5.582 1.00 93.31 90 THR A CA 1
ATOM 630 C C . THR A 1 90 ? 2.020 5.875 -4.983 1.00 93.31 90 THR A C 1
ATOM 632 O O . THR A 1 90 ? 1.860 5.897 -3.762 1.00 93.31 90 THR A O 1
ATOM 635 N N . THR A 1 91 ? 1.232 6.557 -5.819 1.00 94.19 91 THR A N 1
ATOM 636 C CA . THR A 1 91 ? 0.054 7.316 -5.385 1.00 94.19 91 THR A CA 1
ATOM 637 C C . THR A 1 91 ? -1.009 6.400 -4.784 1.00 94.19 91 THR A C 1
ATOM 639 O O . THR A 1 91 ? -1.461 6.679 -3.673 1.00 94.19 91 THR A O 1
ATOM 642 N N . ASP A 1 92 ? -1.321 5.276 -5.434 1.00 93.81 92 ASP A N 1
ATOM 643 C CA . ASP A 1 92 ? -2.278 4.288 -4.921 1.00 93.81 92 ASP A CA 1
ATOM 644 C C . ASP A 1 92 ? -1.833 3.793 -3.521 1.00 93.81 92 ASP A C 1
ATOM 646 O O . ASP A 1 92 ? -2.611 3.787 -2.565 1.00 93.81 92 ASP A O 1
ATOM 650 N N . VAL A 1 93 ? -0.538 3.487 -3.328 1.00 93.25 93 VAL A N 1
ATOM 651 C CA . VAL A 1 93 ? 0.018 3.121 -2.007 1.00 93.25 93 VAL A CA 1
ATOM 652 C C . VAL A 1 93 ? -0.140 4.247 -0.975 1.00 93.25 93 VAL A C 1
ATOM 654 O O . VAL A 1 93 ? -0.511 3.985 0.171 1.00 93.25 93 VAL A O 1
ATOM 657 N N . GLN A 1 94 ? 0.135 5.500 -1.340 1.00 94.81 94 GLN A N 1
ATOM 658 C CA . GLN A 1 94 ? -0.021 6.645 -0.431 1.00 94.81 94 GLN A CA 1
ATOM 659 C C . GLN A 1 94 ? -1.478 6.838 0.012 1.00 94.81 94 GLN A C 1
ATOM 661 O O . GLN A 1 94 ? -1.741 7.132 1.186 1.00 94.81 94 GLN A O 1
ATOM 666 N N . GLN A 1 95 ? -2.428 6.646 -0.905 1.00 93.75 95 GLN A N 1
ATOM 667 C CA . GLN A 1 95 ? -3.855 6.714 -0.603 1.00 93.75 95 GLN A CA 1
ATOM 668 C C . GLN A 1 95 ? -4.272 5.583 0.339 1.00 93.75 95 GLN A C 1
ATOM 670 O O . GLN A 1 95 ? -4.959 5.840 1.331 1.00 93.75 95 GLN A O 1
ATOM 675 N N . ILE A 1 96 ? -3.764 4.365 0.126 1.00 92.25 96 ILE A N 1
ATOM 676 C CA . ILE A 1 96 ? -3.982 3.243 1.048 1.00 92.25 96 ILE A CA 1
ATOM 677 C C . ILE A 1 96 ? -3.443 3.570 2.440 1.00 92.25 96 ILE A C 1
ATOM 679 O O . ILE A 1 96 ? -4.167 3.402 3.415 1.00 92.25 96 ILE A O 1
ATOM 683 N N . ILE A 1 97 ? -2.217 4.089 2.567 1.00 92.00 97 ILE A N 1
ATOM 684 C CA . ILE A 1 97 ? -1.653 4.482 3.873 1.00 92.00 97 ILE A CA 1
ATOM 685 C C . ILE A 1 97 ? -2.559 5.498 4.581 1.00 92.00 97 ILE A C 1
ATOM 687 O O . ILE A 1 97 ? -2.811 5.362 5.779 1.00 92.00 97 ILE A O 1
ATOM 691 N N . THR A 1 98 ? -3.091 6.477 3.849 1.00 92.50 98 THR A N 1
ATOM 692 C CA . THR A 1 98 ? -4.034 7.473 4.386 1.00 92.50 98 THR A CA 1
ATOM 693 C C . THR A 1 98 ? -5.339 6.819 4.862 1.00 92.50 98 THR A C 1
ATOM 695 O O . THR A 1 98 ? -5.848 7.132 5.946 1.00 92.50 98 THR A O 1
ATOM 698 N N . GLY A 1 99 ? -5.863 5.860 4.097 1.00 90.69 99 GLY A N 1
ATOM 699 C CA . GLY A 1 99 ? -7.020 5.048 4.478 1.00 90.69 99 GLY A CA 1
ATOM 700 C C . GLY A 1 99 ? -6.765 4.208 5.734 1.00 90.69 99 GLY A C 1
ATOM 701 O O . GLY A 1 99 ? -7.567 4.228 6.669 1.00 90.69 99 GLY A O 1
ATOM 702 N N . LEU A 1 100 ? -5.599 3.563 5.826 1.00 89.25 100 LEU A N 1
ATOM 703 C CA . LEU A 1 100 ? -5.165 2.779 6.986 1.00 89.25 100 LEU A CA 1
ATOM 704 C C . LEU A 1 100 ? -4.996 3.641 8.250 1.00 89.25 100 LEU A C 1
ATOM 706 O O . LEU A 1 100 ? -5.375 3.222 9.343 1.00 89.25 100 LEU A O 1
ATOM 710 N N . GLN A 1 101 ? -4.483 4.866 8.125 1.00 91.00 101 GLN A N 1
ATOM 711 C CA . GLN A 1 101 ? -4.413 5.829 9.234 1.00 91.00 101 GLN A CA 1
ATOM 712 C C . GLN A 1 101 ? -5.806 6.277 9.699 1.00 91.00 101 GLN A C 1
ATOM 714 O O . GLN A 1 101 ? -6.060 6.409 10.902 1.00 91.00 101 GLN A O 1
ATOM 719 N N . SER A 1 102 ? -6.728 6.472 8.753 1.00 89.88 102 SER A N 1
ATOM 720 C CA . SER A 1 102 ? -8.127 6.801 9.046 1.00 89.88 102 SER A CA 1
ATOM 721 C C . SER A 1 102 ? -8.824 5.645 9.768 1.00 89.88 102 SER A C 1
ATOM 723 O O . SER A 1 102 ? -9.484 5.865 10.785 1.00 89.88 102 SER A O 1
ATOM 725 N N . LEU A 1 103 ? -8.592 4.407 9.316 1.00 87.38 103 LEU A N 1
ATOM 726 C CA . LEU A 1 103 ? -9.025 3.183 9.994 1.00 87.38 103 LEU A CA 1
ATOM 727 C C . LEU A 1 103 ? -8.481 3.120 11.422 1.00 87.38 103 LEU A C 1
ATOM 729 O O . LEU A 1 103 ? -9.255 2.935 12.356 1.00 87.38 103 LEU A O 1
ATOM 733 N N . GLN A 1 104 ? -7.177 3.336 11.617 1.00 88.38 104 GLN A N 1
ATOM 734 C CA . GLN A 1 104 ? -6.561 3.318 12.946 1.00 88.38 104 GLN A CA 1
ATOM 735 C C . GLN A 1 104 ? -7.208 4.346 13.884 1.00 88.38 104 GLN A C 1
ATOM 737 O O . GLN A 1 104 ? -7.481 4.046 15.046 1.00 88.38 104 GLN A O 1
ATOM 742 N N . THR A 1 105 ? -7.476 5.549 13.378 1.00 89.88 105 THR A N 1
ATOM 743 C CA . THR A 1 105 ? -8.135 6.616 14.142 1.00 89.88 105 THR A CA 1
ATOM 744 C C . THR A 1 105 ? -9.564 6.229 14.517 1.00 89.88 105 THR A C 1
ATOM 746 O O . THR A 1 105 ? -9.955 6.372 15.676 1.00 89.88 105 THR A O 1
ATOM 749 N N . ALA A 1 106 ? -10.336 5.697 13.567 1.00 88.81 106 ALA A N 1
ATOM 750 C CA . ALA A 1 106 ? -11.718 5.288 13.794 1.00 88.81 106 ALA A CA 1
ATOM 751 C C . ALA A 1 106 ? -11.830 4.105 14.768 1.00 88.81 106 ALA A C 1
ATOM 753 O O . ALA A 1 106 ? -12.683 4.128 15.656 1.00 88.81 106 ALA A O 1
ATOM 754 N N . VAL A 1 107 ? -10.938 3.114 14.654 1.00 86.75 107 VAL A N 1
ATOM 755 C CA . VAL A 1 107 ? -10.859 1.968 15.572 1.00 86.75 107 VAL A CA 1
ATOM 756 C C . VAL A 1 107 ? -10.558 2.436 16.996 1.00 86.75 107 VAL A C 1
ATOM 758 O O . VAL A 1 107 ? -11.295 2.089 17.917 1.00 86.75 107 VAL A O 1
ATOM 761 N N . LYS A 1 108 ? -9.546 3.296 17.182 1.00 87.81 108 LYS A N 1
ATOM 762 C CA . LYS A 1 108 ? -9.209 3.867 18.500 1.00 87.81 108 LYS A CA 1
ATOM 763 C C . LYS A 1 108 ? -10.352 4.683 19.098 1.00 87.81 108 LYS A C 1
ATOM 765 O O . LYS A 1 108 ? -10.580 4.643 20.304 1.00 87.81 108 LYS A O 1
ATOM 770 N N . ALA A 1 109 ? -11.088 5.399 18.251 1.00 88.56 109 ALA A N 1
ATOM 771 C CA . ALA A 1 109 ? -12.269 6.158 18.646 1.00 88.56 109 ALA A CA 1
ATOM 772 C C . ALA A 1 109 ? -13.516 5.282 18.878 1.00 88.56 109 ALA A C 1
ATOM 774 O O . ALA A 1 109 ? -14.552 5.818 19.266 1.00 88.56 109 ALA A O 1
ATOM 775 N N . LYS A 1 110 ? -13.442 3.963 18.631 1.00 86.81 110 LYS A N 1
ATOM 776 C CA . LYS A 1 110 ? -14.583 3.030 18.650 1.00 86.81 110 LYS A CA 1
ATOM 777 C C . LYS A 1 110 ? -15.748 3.503 17.766 1.00 86.81 110 LYS A C 1
ATOM 779 O O . LYS A 1 110 ? -16.914 3.308 18.092 1.00 86.81 110 LYS A O 1
ATOM 784 N N . ASN A 1 111 ? -15.424 4.156 16.650 1.00 88.19 111 ASN A N 1
ATOM 785 C CA . ASN A 1 111 ? -16.391 4.698 15.705 1.00 88.19 111 ASN A CA 1
ATOM 786 C C . ASN A 1 111 ? -16.653 3.688 14.583 1.00 88.19 111 ASN A C 1
ATOM 788 O O . ASN A 1 111 ? -15.983 3.718 13.553 1.00 88.19 111 ASN A O 1
ATOM 792 N N . GLU A 1 112 ? -17.640 2.815 14.770 1.00 84.62 112 GLU A N 1
ATOM 793 C CA . GLU A 1 112 ? -17.976 1.744 13.819 1.00 84.62 112 GLU A CA 1
ATOM 794 C C . GLU A 1 112 ? -18.300 2.264 12.409 1.00 84.62 112 GLU A C 1
ATOM 796 O O . GLU A 1 112 ? -17.800 1.723 11.424 1.00 84.62 112 GLU A O 1
ATOM 801 N N . ALA A 1 113 ? -19.056 3.362 12.295 1.00 87.12 113 ALA A N 1
ATOM 802 C CA . ALA A 1 113 ? -19.366 3.975 11.001 1.00 87.12 113 ALA A CA 1
ATOM 803 C C . ALA A 1 113 ? -18.110 4.546 10.321 1.00 87.12 113 ALA A C 1
ATOM 805 O O . ALA A 1 113 ? -17.936 4.414 9.110 1.00 87.12 113 ALA A O 1
ATOM 806 N N . GLY A 1 114 ? -17.209 5.145 11.107 1.00 84.94 114 GLY A N 1
ATOM 807 C CA . GLY A 1 114 ? -15.910 5.613 10.626 1.00 84.94 114 GLY A CA 1
ATOM 808 C C . GLY A 1 114 ? -15.002 4.469 10.174 1.00 84.94 114 GLY A C 1
ATOM 809 O O . GLY A 1 114 ? -14.312 4.608 9.168 1.00 84.94 114 GLY A O 1
ATOM 810 N N . VAL A 1 115 ? -15.033 3.330 10.876 1.00 84.62 115 VAL A N 1
ATOM 811 C CA . VAL A 1 115 ? -14.294 2.119 10.492 1.00 84.62 115 VAL A CA 1
ATOM 812 C C . VAL A 1 115 ? -14.818 1.578 9.165 1.00 84.62 115 VAL A C 1
ATOM 814 O O . VAL A 1 115 ? -14.025 1.316 8.267 1.00 84.62 115 VAL A O 1
ATOM 817 N N . GLU A 1 116 ? -16.136 1.458 9.004 1.00 85.31 116 GLU A N 1
ATOM 818 C CA . GLU A 1 116 ? -16.741 0.940 7.772 1.00 85.31 116 GLU A CA 1
ATOM 819 C C . GLU A 1 116 ? -16.475 1.853 6.563 1.00 85.31 116 GLU A C 1
ATOM 821 O O . GLU A 1 116 ? -16.101 1.376 5.487 1.00 85.31 116 GLU A O 1
ATOM 826 N N . ALA A 1 117 ? -16.593 3.173 6.747 1.00 86.25 117 ALA A N 1
ATOM 827 C CA . ALA A 1 117 ? -16.281 4.149 5.706 1.00 86.25 117 ALA A CA 1
ATOM 828 C C . ALA A 1 117 ? -14.800 4.087 5.305 1.00 86.25 117 ALA A C 1
ATOM 830 O O . ALA A 1 117 ? -14.481 3.965 4.122 1.00 86.25 117 ALA A O 1
ATOM 831 N N . ALA A 1 118 ? -13.891 4.100 6.285 1.00 84.81 118 ALA A N 1
ATOM 832 C CA . ALA A 1 118 ? -12.460 4.029 6.017 1.00 84.81 118 ALA A CA 1
ATOM 833 C C . ALA A 1 118 ? -12.064 2.684 5.381 1.00 84.81 118 ALA A C 1
ATOM 835 O O . ALA A 1 118 ? -11.207 2.662 4.497 1.00 84.81 118 ALA A O 1
ATOM 836 N N . ARG A 1 119 ? -12.723 1.574 5.749 1.00 84.94 119 ARG A N 1
ATOM 837 C CA . ARG A 1 119 ? -12.527 0.258 5.119 1.00 84.94 119 ARG A CA 1
ATOM 838 C C . ARG A 1 119 ? -12.947 0.272 3.655 1.00 84.94 119 ARG A C 1
ATOM 840 O O . ARG A 1 119 ? -12.198 -0.204 2.811 1.00 84.94 119 ARG A O 1
ATOM 847 N N . THR A 1 120 ? -14.115 0.834 3.354 1.00 86.94 120 THR A N 1
ATOM 848 C CA . THR A 1 120 ? -14.642 0.920 1.983 1.00 86.94 120 THR A CA 1
ATOM 849 C C . THR A 1 120 ? -13.709 1.724 1.080 1.00 86.94 120 THR A C 1
ATOM 851 O O . THR A 1 120 ? -13.326 1.248 0.009 1.00 86.94 120 THR A O 1
ATOM 854 N N . THR A 1 121 ? -13.277 2.902 1.539 1.00 85.06 121 THR A N 1
ATOM 855 C CA . THR A 1 121 ? -12.305 3.725 0.809 1.00 85.06 121 THR A CA 1
ATOM 856 C C . THR A 1 121 ? -10.986 2.981 0.628 1.00 85.06 121 THR A C 1
ATOM 858 O O . THR A 1 121 ? -10.518 2.843 -0.495 1.00 85.06 121 THR A O 1
ATOM 861 N N . THR A 1 122 ? -10.422 2.416 1.701 1.00 86.38 122 THR A N 1
ATOM 862 C CA . THR A 1 122 ? -9.145 1.684 1.631 1.00 86.38 122 THR A CA 1
ATOM 863 C C . THR A 1 122 ? -9.218 0.500 0.664 1.00 86.38 122 THR A C 1
ATOM 865 O O . THR A 1 122 ? -8.295 0.308 -0.118 1.00 86.38 122 THR A O 1
ATOM 868 N N . ASN A 1 123 ? -10.314 -0.265 0.657 1.00 87.19 123 ASN A N 1
ATOM 869 C CA . ASN A 1 123 ? -10.502 -1.386 -0.269 1.00 87.19 123 ASN A CA 1
ATOM 870 C C . ASN A 1 123 ? -10.560 -0.939 -1.733 1.00 87.19 123 ASN A C 1
ATOM 872 O O . ASN A 1 123 ? -9.989 -1.609 -2.588 1.00 87.19 123 ASN A O 1
ATOM 876 N N . THR A 1 124 ? -11.188 0.206 -2.009 1.00 90.62 124 THR A N 1
ATOM 877 C CA . THR A 1 124 ? -11.208 0.786 -3.360 1.00 90.62 124 THR A CA 1
ATOM 878 C C . THR A 1 124 ? -9.788 1.110 -3.826 1.00 90.62 124 THR A C 1
ATOM 880 O O . THR A 1 124 ? -9.401 0.731 -4.927 1.00 90.62 124 THR A O 1
ATOM 883 N N . GLU A 1 125 ? -8.976 1.727 -2.963 1.00 90.19 125 GLU A N 1
ATOM 884 C CA . GLU A 1 125 ? -7.579 2.045 -3.292 1.00 90.19 125 GLU A CA 1
ATOM 885 C C . GLU A 1 125 ? -6.706 0.789 -3.431 1.00 90.19 125 GLU A C 1
ATOM 887 O O . GLU A 1 125 ? -5.798 0.740 -4.256 1.00 90.19 125 GLU A O 1
ATOM 892 N N . ILE A 1 126 ? -7.001 -0.271 -2.675 1.00 89.56 126 ILE A N 1
ATOM 893 C CA . ILE A 1 126 ? -6.334 -1.571 -2.828 1.00 89.56 126 ILE A CA 1
ATOM 894 C C . ILE A 1 126 ? -6.632 -2.188 -4.195 1.00 89.56 126 ILE A C 1
ATOM 896 O O . ILE A 1 126 ? -5.739 -2.775 -4.806 1.00 89.56 126 ILE A O 1
ATOM 900 N N . ASP A 1 127 ? -7.865 -2.079 -4.680 1.00 91.00 127 ASP A N 1
ATOM 901 C CA . ASP A 1 127 ? -8.230 -2.579 -6.006 1.00 91.00 127 ASP A CA 1
ATOM 902 C C . ASP A 1 127 ? -7.598 -1.731 -7.126 1.00 91.00 127 ASP A C 1
ATOM 904 O O . ASP A 1 127 ? -7.117 -2.288 -8.123 1.00 91.00 127 ASP A O 1
ATOM 908 N N . SER A 1 128 ? -7.477 -0.413 -6.924 1.00 90.75 128 SER A N 1
ATOM 909 C CA . SER A 1 128 ? -6.674 0.472 -7.783 1.00 90.75 128 SER A CA 1
ATOM 910 C C . SER A 1 128 ? -5.204 0.043 -7.825 1.00 90.75 128 SER A C 1
ATOM 912 O O . SER A 1 128 ? -4.638 -0.097 -8.914 1.00 90.75 128 SER A O 1
ATOM 914 N N . LEU A 1 129 ? -4.611 -0.252 -6.660 1.00 91.31 129 LEU A N 1
ATOM 915 C CA . LEU A 1 129 ? -3.230 -0.720 -6.547 1.00 91.31 129 LEU A CA 1
ATOM 916 C C . LEU A 1 129 ? -3.028 -2.067 -7.247 1.00 91.31 129 LEU A C 1
ATOM 918 O O . LEU A 1 129 ? -2.040 -2.223 -7.955 1.00 91.31 129 LEU A O 1
ATOM 922 N N . LYS A 1 130 ? -3.949 -3.030 -7.097 1.00 91.44 130 LYS A N 1
ATOM 923 C CA . LYS A 1 130 ? -3.883 -4.318 -7.820 1.00 91.44 130 LYS A CA 1
ATOM 924 C C . LYS A 1 130 ? -3.833 -4.098 -9.328 1.00 91.44 130 LYS A C 1
ATOM 926 O O . LYS A 1 130 ? -2.938 -4.615 -9.982 1.00 91.44 130 LYS A O 1
ATOM 931 N N . SER A 1 131 ? -4.730 -3.258 -9.844 1.00 92.75 131 SER A N 1
ATOM 932 C CA . SER A 1 131 ? -4.755 -2.914 -11.270 1.00 92.75 131 SER A CA 1
ATOM 933 C C . SER A 1 131 ? -3.445 -2.251 -11.712 1.00 92.75 131 SER A C 1
ATOM 935 O O . SER A 1 131 ? -2.933 -2.542 -12.788 1.00 92.75 131 SER A O 1
ATOM 937 N N . CYS A 1 132 ? -2.865 -1.393 -10.864 1.00 92.69 132 CYS A N 1
ATOM 938 C CA . CYS A 1 132 ? -1.566 -0.784 -11.134 1.00 92.69 132 CYS A CA 1
ATOM 939 C C . CYS A 1 132 ? -0.418 -1.802 -11.147 1.00 92.69 132 CYS A C 1
ATOM 941 O O . CYS A 1 132 ? 0.481 -1.711 -11.975 1.00 92.69 132 CYS A O 1
ATOM 943 N N . ILE A 1 133 ? -0.440 -2.777 -10.238 1.00 90.31 133 ILE A N 1
ATOM 944 C CA . ILE A 1 133 ? 0.562 -3.845 -10.161 1.00 90.31 133 ILE A CA 1
ATOM 945 C C . ILE A 1 133 ? 0.483 -4.745 -11.394 1.00 90.31 133 ILE A C 1
ATOM 947 O O . ILE A 1 133 ? 1.520 -5.101 -11.950 1.00 90.31 133 ILE A O 1
ATOM 951 N N . ASP A 1 134 ? -0.722 -5.062 -11.861 1.00 91.25 134 ASP A N 1
ATOM 952 C CA . ASP A 1 134 ? -0.919 -5.811 -13.103 1.00 91.25 134 ASP A CA 1
ATOM 953 C C . ASP A 1 134 ? -0.347 -5.047 -14.306 1.00 91.25 134 ASP A C 1
ATOM 955 O O . ASP A 1 134 ? 0.382 -5.617 -15.119 1.00 91.25 134 ASP A O 1
ATOM 959 N N . GLU A 1 135 ? -0.597 -3.737 -14.384 1.00 91.00 135 GLU A N 1
ATOM 960 C CA . GLU A 1 135 ? -0.026 -2.861 -15.410 1.00 91.00 135 GLU A CA 1
ATOM 961 C C . GLU A 1 135 ? 1.506 -2.768 -15.305 1.00 91.00 135 GLU A C 1
ATOM 963 O O . GLU A 1 135 ? 2.210 -2.870 -16.312 1.00 91.00 135 GLU A O 1
ATOM 968 N N . TRP A 1 136 ? 2.045 -2.641 -14.090 1.00 90.56 136 TRP A N 1
ATOM 969 C CA . TRP A 1 136 ? 3.484 -2.642 -13.836 1.00 90.56 136 TRP A CA 1
ATOM 970 C C . TRP A 1 136 ? 4.125 -3.935 -14.329 1.00 90.56 136 TRP A C 1
ATOM 972 O O . TRP A 1 136 ? 5.102 -3.883 -15.077 1.00 90.56 136 TRP A O 1
ATOM 982 N N . ASN A 1 137 ? 3.549 -5.083 -13.973 1.00 87.62 137 ASN A N 1
ATOM 983 C CA . ASN A 1 137 ? 4.030 -6.396 -14.383 1.00 87.62 137 ASN A CA 1
ATOM 984 C C . ASN A 1 137 ? 3.915 -6.605 -15.898 1.00 87.62 137 ASN A C 1
ATOM 986 O O . ASN A 1 137 ? 4.813 -7.194 -16.488 1.00 87.62 137 ASN A O 1
ATOM 990 N N . ALA A 1 138 ? 2.874 -6.089 -16.553 1.00 88.25 138 ALA A N 1
ATOM 991 C CA . ALA A 1 138 ? 2.747 -6.170 -18.009 1.00 88.25 138 ALA A CA 1
ATOM 992 C C . ALA A 1 138 ? 3.832 -5.368 -18.755 1.00 88.25 138 ALA A C 1
ATOM 994 O O . ALA A 1 138 ? 4.224 -5.748 -19.856 1.00 88.25 138 ALA A O 1
ATOM 995 N N . ASN A 1 139 ? 4.321 -4.275 -18.160 1.00 84.88 1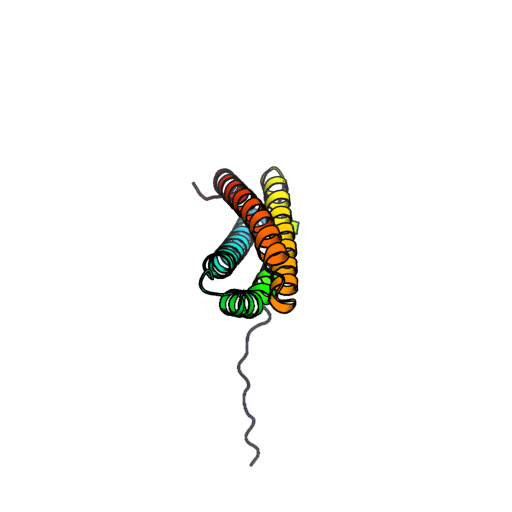39 ASN A N 1
ATOM 996 C CA . ASN A 1 139 ? 5.291 -3.369 -18.787 1.00 84.88 139 ASN A CA 1
ATOM 997 C C . ASN A 1 139 ? 6.743 -3.594 -18.328 1.00 84.88 139 ASN A C 1
ATOM 999 O O . ASN A 1 139 ? 7.676 -3.202 -19.024 1.00 84.88 139 ASN A O 1
ATOM 1003 N N . ASN A 1 140 ? 6.945 -4.196 -17.153 1.00 78.56 140 ASN A N 1
ATOM 1004 C CA . ASN A 1 140 ? 8.253 -4.328 -16.498 1.00 78.56 140 ASN A CA 1
ATOM 1005 C C . ASN A 1 140 ? 8.538 -5.748 -15.990 1.00 78.56 140 ASN A C 1
ATOM 1007 O O . ASN A 1 140 ? 9.679 -6.062 -15.647 1.00 78.56 140 ASN A O 1
ATOM 1011 N N . GLY A 1 141 ? 7.518 -6.607 -15.923 1.00 61.72 141 GLY A N 1
ATOM 1012 C CA . GLY A 1 141 ? 7.674 -8.016 -15.596 1.00 61.72 141 GLY A CA 1
ATOM 1013 C C . GLY A 1 141 ? 8.427 -8.719 -16.717 1.00 61.72 141 GLY A C 1
ATOM 1014 O O . GLY A 1 141 ? 8.111 -8.562 -17.895 1.00 61.72 141 GLY A O 1
ATOM 1015 N N . LYS A 1 142 ? 9.470 -9.462 -16.343 1.00 51.78 142 LYS A N 1
ATOM 1016 C CA . LYS A 1 142 ? 10.303 -10.224 -17.276 1.00 51.78 142 LYS A CA 1
ATOM 1017 C C . LYS A 1 142 ? 9.424 -11.112 -18.165 1.00 51.78 142 LYS A C 1
ATOM 1019 O O . LYS A 1 142 ? 8.681 -11.942 -17.642 1.00 51.78 142 LYS A O 1
ATOM 1024 N N . GLY A 1 143 ? 9.544 -10.936 -19.482 1.00 38.16 143 GLY A N 1
ATOM 1025 C CA . GLY A 1 143 ? 9.286 -12.018 -20.433 1.00 38.16 143 GLY A CA 1
ATOM 1026 C C . GLY A 1 143 ? 10.241 -13.186 -20.218 1.00 38.16 143 GLY A C 1
ATOM 1027 O O . GLY A 1 143 ? 11.336 -12.963 -19.646 1.00 38.16 143 GLY A O 1
#